Protein AF-A0AAJ4FDR0-F1 (afdb_monomer)

Foldseek 3Di:
DQPVVVVDDPPGDDPVVSVVVLVVVLVVLVPDDLVVLVVVLVVLQVVLVVDDDPSSVVSNCVSVVSVSD

Secondary structure (DSSP, 8-state):
--GGGGGS-TTT--HHHHHHHHHHHHHHHHTS-HHHHHHHHHHHHHHHTTS-THHHHHHHHHHHHTT--

Radius of gyration: 12.7 Å; Cα contacts (8 Å, |Δi|>4): 42; chains: 1; bounding box: 31×23×26 Å

Sequence (69 aa):
MAIFLEFADEHSLNPDAAVEMMEHIAAELQLLTDYEKGRVIDSFAEIAKAYRGDESDFVKALPDTFGLR

Nearest PDB structures (foldseek):
  7z3q-assembly3_E  TM=4.893E-01  e=2.114E+00  Homo sapiens
  8q0e-assembly1_B  TM=5.583E-01  e=7.315E+00  Trypanosoma brucei brucei
  8cxh-assembly1_B  TM=5.878E-01  e=9.499E+00  Zika virus

Structure (mmCIF, N/CA/C/O backbone):
data_AF-A0AAJ4FDR0-F1
#
_entry.id   AF-A0A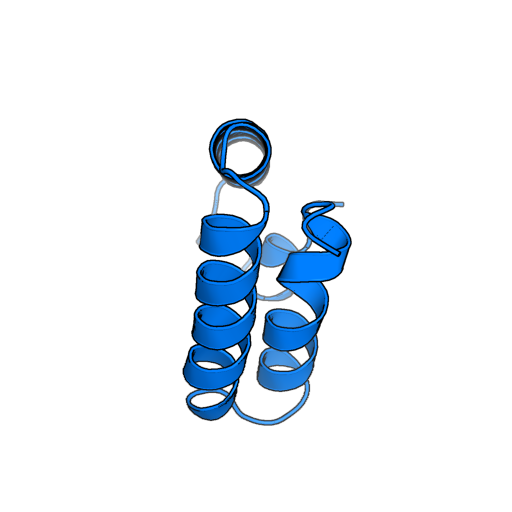AJ4FDR0-F1
#
loop_
_atom_site.group_PDB
_atom_site.id
_atom_site.type_symbol
_atom_site.label_atom_id
_atom_site.label_alt_id
_atom_site.label_comp_id
_atom_site.label_asym_id
_atom_site.l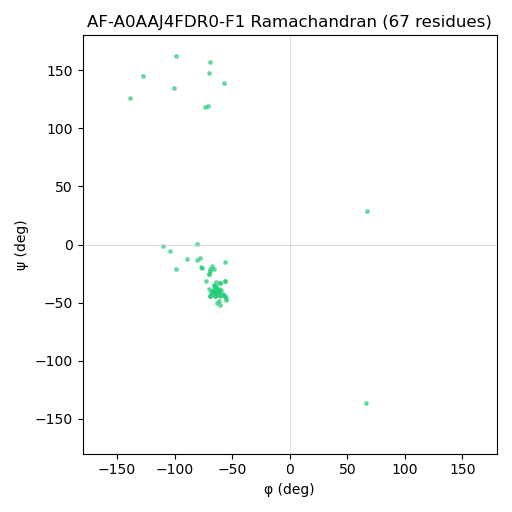abel_entity_id
_atom_site.label_seq_id
_atom_site.pdbx_PDB_ins_code
_atom_site.Cartn_x
_atom_site.Cartn_y
_atom_site.Cartn_z
_atom_site.occupancy
_atom_site.B_iso_or_equiv
_atom_site.auth_seq_id
_atom_site.auth_comp_id
_atom_site.auth_asym_id
_atom_site.auth_atom_id
_atom_site.pdbx_PDB_model_num
ATOM 1 N N . MET A 1 1 ? 15.564 -0.787 1.061 1.00 49.78 1 MET A N 1
ATOM 2 C CA . MET A 1 1 ? 15.509 -0.802 -0.413 1.00 49.78 1 MET A CA 1
ATOM 3 C C . MET A 1 1 ? 14.083 -0.457 -0.790 1.00 49.78 1 MET A C 1
ATOM 5 O O . MET A 1 1 ? 13.180 -1.054 -0.218 1.00 49.78 1 MET A O 1
ATOM 9 N N . ALA A 1 2 ? 13.877 0.586 -1.592 1.00 57.34 2 ALA A N 1
ATOM 10 C CA . ALA A 1 2 ? 12.540 1.063 -1.936 1.00 57.34 2 ALA A CA 1
ATOM 11 C C . ALA A 1 2 ? 11.897 0.084 -2.922 1.00 57.34 2 ALA A C 1
ATOM 13 O O . ALA A 1 2 ? 12.432 -0.125 -4.004 1.00 57.34 2 ALA A O 1
ATOM 14 N N . ILE A 1 3 ? 10.780 -0.532 -2.540 1.00 58.47 3 ILE A N 1
ATOM 15 C CA . ILE A 1 3 ? 10.271 -1.734 -3.217 1.00 58.47 3 ILE A CA 1
ATOM 16 C C . ILE A 1 3 ? 9.746 -1.434 -4.638 1.00 58.47 3 ILE A C 1
ATOM 18 O O . ILE A 1 3 ? 9.788 -2.284 -5.515 1.00 58.47 3 ILE A O 1
ATOM 22 N N . PHE A 1 4 ? 9.366 -0.185 -4.926 1.00 58.12 4 PHE A N 1
ATOM 23 C CA . PHE A 1 4 ? 9.011 0.262 -6.282 1.00 58.12 4 PHE A CA 1
ATOM 24 C C . PHE A 1 4 ? 10.199 0.334 -7.252 1.00 58.12 4 PHE A C 1
ATOM 26 O O . PHE A 1 4 ? 9.995 0.306 -8.463 1.00 58.12 4 PHE A O 1
ATOM 33 N N . LEU A 1 5 ? 11.432 0.427 -6.745 1.00 63.19 5 LEU A N 1
ATOM 34 C CA . LEU A 1 5 ? 12.628 0.505 -7.587 1.00 63.19 5 LEU A CA 1
ATOM 35 C C . LEU A 1 5 ? 13.021 -0.850 -8.170 1.00 63.19 5 LEU A C 1
ATOM 37 O O . LEU A 1 5 ? 13.716 -0.877 -9.175 1.00 63.19 5 LEU A O 1
ATOM 41 N N . GLU A 1 6 ? 12.556 -1.960 -7.586 1.00 62.81 6 GLU A N 1
ATOM 42 C CA . GLU A 1 6 ? 12.792 -3.302 -8.139 1.00 62.81 6 GLU A CA 1
ATOM 43 C C . GLU A 1 6 ? 12.056 -3.530 -9.469 1.00 62.81 6 GLU A C 1
ATOM 45 O O . GLU A 1 6 ? 12.431 -4.417 -10.232 1.00 62.81 6 GLU A O 1
ATOM 50 N N . PHE A 1 7 ? 11.044 -2.709 -9.769 1.00 64.06 7 PHE A N 1
ATOM 51 C CA . PHE A 1 7 ? 10.240 -2.790 -10.991 1.00 64.06 7 PHE A CA 1
ATOM 52 C C . PHE A 1 7 ? 10.493 -1.624 -11.962 1.00 64.06 7 PHE A C 1
ATOM 54 O O . PHE A 1 7 ? 9.884 -1.572 -13.030 1.00 64.06 7 PHE A O 1
ATOM 61 N N . ALA A 1 8 ? 11.361 -0.673 -11.601 1.00 63.06 8 ALA A N 1
ATOM 62 C CA . ALA A 1 8 ? 11.678 0.490 -12.424 1.00 63.06 8 ALA A CA 1
ATOM 63 C C . ALA A 1 8 ? 13.012 0.287 -13.157 1.00 63.06 8 ALA A C 1
ATOM 65 O O . ALA A 1 8 ? 14.000 -0.116 -12.548 1.00 63.06 8 ALA A O 1
ATOM 66 N N . ASP A 1 9 ? 13.059 0.615 -14.451 1.00 60.91 9 ASP A N 1
ATOM 67 C CA . ASP A 1 9 ? 14.324 0.683 -15.193 1.00 60.91 9 ASP A CA 1
ATOM 68 C C . ASP A 1 9 ? 15.277 1.679 -14.506 1.00 60.91 9 ASP A C 1
ATOM 70 O O . ASP A 1 9 ? 14.858 2.771 -14.107 1.00 60.91 9 ASP A O 1
ATOM 74 N N . GLU A 1 10 ? 16.568 1.338 -14.412 1.00 58.38 10 GLU A N 1
ATOM 75 C CA . GLU A 1 10 ? 17.600 2.085 -13.659 1.00 58.38 10 GLU A CA 1
ATOM 76 C C . GLU A 1 10 ? 17.745 3.567 -14.079 1.00 58.38 10 GLU A C 1
ATOM 78 O O . GLU A 1 10 ? 18.337 4.376 -13.364 1.00 58.38 10 GLU A O 1
ATOM 83 N N . HIS A 1 11 ? 17.182 3.949 -15.229 1.00 60.88 11 HIS A N 1
ATOM 84 C CA . HIS A 1 11 ? 17.182 5.313 -15.761 1.00 60.88 11 HIS A CA 1
ATOM 85 C C . HIS A 1 11 ? 15.851 6.070 -15.624 1.00 60.88 11 HIS A C 1
ATOM 87 O O . HIS A 1 11 ? 15.796 7.251 -15.969 1.00 60.88 11 HIS A O 1
ATOM 93 N N . SER A 1 12 ? 14.776 5.432 -15.159 1.00 63.50 12 SER A N 1
ATOM 94 C CA . SER A 1 12 ? 13.422 6.001 -15.214 1.00 63.50 12 SER A CA 1
ATOM 95 C C . SER A 1 12 ? 12.947 6.638 -13.909 1.00 63.50 12 SER A C 1
ATOM 97 O O . SER A 1 12 ? 12.051 7.482 -13.955 1.00 63.50 12 SER A O 1
ATOM 99 N N . LEU A 1 13 ? 13.527 6.281 -12.758 1.00 66.06 13 LEU A N 1
ATOM 100 C CA . LEU A 1 13 ? 13.033 6.729 -11.455 1.00 66.06 13 LEU A CA 1
ATOM 101 C C . LEU A 1 13 ? 14.181 7.114 -10.516 1.00 66.06 13 LEU A C 1
ATOM 103 O O . LEU A 1 13 ? 15.086 6.321 -10.275 1.00 66.06 13 LEU A O 1
ATOM 107 N N . ASN A 1 14 ? 14.138 8.334 -9.968 1.00 76.31 14 ASN A N 1
ATOM 108 C CA . ASN A 1 14 ? 15.082 8.729 -8.925 1.00 76.31 14 ASN A CA 1
ATOM 109 C C . ASN A 1 14 ? 14.727 7.967 -7.631 1.00 76.31 14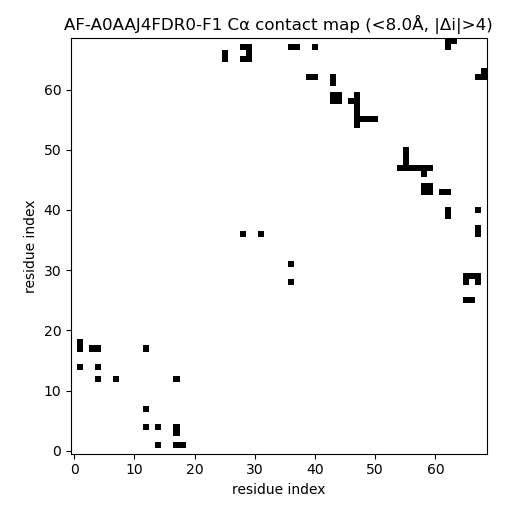 ASN A C 1
ATOM 111 O O . ASN A 1 14 ? 13.612 8.136 -7.128 1.00 76.31 14 ASN A O 1
ATOM 115 N N . PRO A 1 15 ? 15.646 7.148 -7.094 1.00 71.44 15 PRO A N 1
ATOM 116 C CA . PRO A 1 15 ? 15.381 6.310 -5.935 1.00 71.44 15 PRO A CA 1
ATOM 117 C C . PRO A 1 15 ? 15.021 7.103 -4.681 1.00 71.44 15 PRO A C 1
ATOM 119 O O . PRO A 1 15 ? 14.110 6.701 -3.961 1.00 71.44 15 PRO A O 1
ATOM 122 N N . ASP A 1 16 ? 15.664 8.248 -4.456 1.00 78.31 16 ASP A N 1
ATOM 123 C CA . ASP A 1 16 ? 15.395 9.092 -3.291 1.00 78.31 16 ASP A CA 1
ATOM 124 C C . ASP A 1 16 ? 13.996 9.712 -3.388 1.00 78.31 16 ASP A C 1
ATOM 126 O O . ASP A 1 16 ? 13.229 9.677 -2.428 1.00 78.31 16 ASP A O 1
ATOM 130 N N . ALA A 1 17 ? 13.613 10.178 -4.581 1.00 75.19 17 ALA A N 1
ATOM 131 C CA . ALA A 1 17 ? 12.276 10.720 -4.823 1.00 75.19 17 ALA A CA 1
ATOM 132 C C . ALA A 1 17 ? 11.178 9.649 -4.683 1.00 75.19 17 ALA A C 1
ATOM 134 O O . ALA A 1 17 ? 10.084 9.935 -4.203 1.00 75.19 17 ALA A O 1
ATOM 135 N N . ALA A 1 18 ? 11.458 8.403 -5.081 1.00 77.19 18 ALA A N 1
ATOM 136 C CA . ALA A 1 18 ? 10.527 7.289 -4.919 1.00 77.19 18 ALA A CA 1
ATOM 137 C C . ALA A 1 18 ? 10.323 6.915 -3.441 1.00 77.19 18 ALA A C 1
ATOM 139 O O . ALA A 1 18 ? 9.197 6.633 -3.029 1.00 77.19 18 ALA A O 1
ATOM 140 N N . VAL A 1 19 ? 11.398 6.930 -2.644 1.00 78.25 19 VAL A N 1
ATOM 141 C CA . VAL A 1 19 ? 11.330 6.723 -1.189 1.00 78.25 19 VAL A CA 1
ATOM 142 C C . VAL A 1 19 ? 10.519 7.835 -0.531 1.00 78.25 19 VAL A C 1
ATOM 144 O O . VAL A 1 19 ? 9.577 7.531 0.195 1.00 78.25 19 VAL A O 1
ATOM 147 N N . GLU A 1 20 ? 10.822 9.099 -0.830 1.00 80.06 20 GLU A N 1
ATOM 148 C CA . GLU A 1 20 ? 10.126 10.257 -0.252 1.00 80.06 20 GLU A CA 1
ATOM 149 C C . GLU A 1 20 ? 8.617 10.211 -0.541 1.00 80.06 20 GLU A C 1
ATOM 151 O O . GLU A 1 20 ? 7.790 10.407 0.351 1.00 80.06 20 GLU A O 1
ATOM 156 N N . MET A 1 21 ? 8.241 9.857 -1.774 1.00 78.25 21 MET A N 1
ATOM 157 C CA . MET A 1 21 ? 6.839 9.706 -2.161 1.00 78.25 21 MET A CA 1
ATOM 158 C C . MET A 1 21 ? 6.145 8.582 -1.377 1.00 78.25 21 MET A C 1
ATOM 160 O O . MET A 1 21 ? 5.000 8.736 -0.956 1.00 78.25 21 MET A O 1
ATOM 164 N N . MET A 1 22 ? 6.825 7.452 -1.156 1.00 78.56 22 MET A N 1
ATOM 165 C CA . MET A 1 22 ? 6.279 6.355 -0.352 1.00 78.56 22 MET A CA 1
ATOM 166 C C . MET A 1 22 ? 6.109 6.738 1.113 1.00 78.56 22 MET A C 1
ATOM 168 O O . MET A 1 22 ? 5.102 6.371 1.711 1.00 78.56 22 MET A O 1
ATOM 172 N N . GLU A 1 23 ? 7.067 7.459 1.692 1.00 81.75 23 GLU A N 1
ATOM 173 C CA . GLU A 1 23 ? 6.974 7.940 3.071 1.00 81.75 23 GLU A CA 1
ATOM 174 C C . GLU A 1 23 ? 5.806 8.916 3.233 1.00 81.75 23 GLU A C 1
ATOM 176 O O . GLU A 1 23 ? 5.045 8.808 4.196 1.00 81.75 23 GLU A O 1
ATOM 181 N N . HIS A 1 24 ? 5.601 9.805 2.257 1.00 82.19 24 HIS A N 1
ATOM 182 C CA . HIS A 1 24 ? 4.453 10.708 2.240 1.00 82.19 24 HIS A CA 1
ATOM 183 C C . HIS A 1 24 ? 3.126 9.943 2.173 1.00 82.19 24 HIS A C 1
ATOM 185 O O . HIS A 1 24 ? 2.230 10.179 2.982 1.00 82.19 24 HIS A O 1
ATOM 191 N N . ILE A 1 25 ? 3.011 8.984 1.248 1.00 80.81 25 ILE A N 1
ATOM 192 C CA . ILE A 1 25 ? 1.813 8.146 1.112 1.00 80.81 25 ILE A CA 1
ATOM 193 C C . ILE A 1 25 ? 1.570 7.351 2.403 1.00 80.81 25 ILE A C 1
ATOM 195 O O . ILE A 1 25 ? 0.445 7.312 2.892 1.00 80.81 25 ILE A O 1
ATOM 199 N N . ALA A 1 26 ? 2.610 6.762 2.999 1.00 81.12 26 ALA A N 1
ATOM 200 C CA . ALA A 1 26 ? 2.502 6.035 4.261 1.00 81.12 26 ALA A CA 1
ATOM 201 C C . ALA A 1 26 ? 1.986 6.934 5.397 1.00 81.12 26 ALA A C 1
ATOM 203 O O . ALA A 1 26 ? 1.106 6.525 6.154 1.00 81.12 26 ALA A O 1
ATOM 204 N N . ALA A 1 27 ? 2.494 8.166 5.497 1.00 83.38 27 ALA A N 1
ATOM 205 C CA . ALA A 1 27 ? 2.049 9.135 6.492 1.00 83.38 27 ALA A CA 1
ATOM 206 C C . ALA A 1 27 ? 0.568 9.509 6.315 1.00 83.38 27 ALA A C 1
ATOM 208 O O . ALA A 1 27 ? -0.176 9.528 7.294 1.00 83.38 27 ALA A O 1
ATOM 209 N N . GLU A 1 28 ? 0.109 9.744 5.083 1.00 84.38 28 GLU A N 1
ATOM 210 C CA . GLU A 1 28 ? -1.306 10.028 4.806 1.00 84.38 28 GLU A CA 1
ATOM 211 C C . GLU A 1 28 ? -2.208 8.828 5.114 1.00 84.38 28 GLU A C 1
ATOM 213 O O . GLU A 1 28 ? -3.264 8.973 5.730 1.00 84.38 28 GLU A O 1
ATOM 218 N N . LEU A 1 29 ? -1.766 7.623 4.751 1.00 81.44 29 LEU A N 1
ATOM 219 C CA . LEU A 1 29 ? -2.476 6.374 5.014 1.00 81.44 29 LEU A CA 1
ATOM 220 C C . LEU A 1 29 ? -2.613 6.069 6.514 1.00 81.44 29 LEU A C 1
ATOM 222 O O . LEU A 1 29 ? -3.627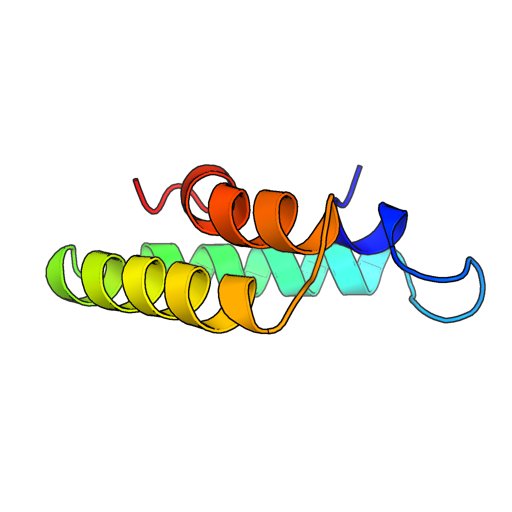 5.514 6.942 1.00 81.44 29 LEU A O 1
ATOM 226 N N . GLN A 1 30 ? -1.635 6.464 7.332 1.00 79.44 30 GLN A N 1
ATOM 227 C CA . GLN A 1 30 ? -1.709 6.324 8.789 1.00 79.44 30 GLN A CA 1
ATOM 228 C C . GLN A 1 30 ? -2.726 7.268 9.442 1.00 79.44 30 GLN A C 1
ATOM 230 O O . GLN A 1 30 ? -3.237 6.941 10.515 1.00 79.44 30 GLN A O 1
ATOM 235 N N . LEU A 1 31 ? -3.045 8.400 8.808 1.00 85.00 31 LEU A N 1
ATOM 236 C CA . LEU A 1 31 ? -4.045 9.356 9.297 1.00 85.00 31 LEU A CA 1
ATOM 237 C C . LEU A 1 31 ? -5.490 8.907 9.031 1.00 85.00 31 LEU A C 1
ATOM 239 O O . LEU A 1 31 ? -6.422 9.497 9.579 1.00 85.00 31 LEU A O 1
ATOM 243 N N . LEU A 1 32 ? -5.685 7.873 8.208 1.00 84.00 32 LEU A N 1
ATOM 244 C CA . LEU A 1 32 ? -7.000 7.330 7.886 1.00 84.00 32 LEU A CA 1
ATOM 245 C C . LEU A 1 32 ? -7.634 6.609 9.079 1.00 84.00 32 LEU A C 1
ATOM 247 O O . LEU A 1 32 ? -6.964 5.947 9.875 1.00 84.00 32 LEU A O 1
ATOM 251 N N . THR A 1 33 ? -8.960 6.675 9.160 1.00 86.12 33 THR A N 1
ATOM 252 C CA . THR A 1 33 ? -9.736 5.861 10.104 1.00 86.12 33 THR A CA 1
ATOM 253 C C . THR A 1 33 ? -9.713 4.383 9.708 1.00 86.12 33 THR A C 1
ATOM 255 O O . THR A 1 33 ? -9.551 4.055 8.535 1.00 86.12 33 THR A O 1
ATOM 258 N N . ASP A 1 34 ? -9.949 3.466 10.649 1.00 82.69 34 ASP A N 1
ATOM 259 C CA . ASP A 1 34 ? -9.945 2.018 10.360 1.00 82.69 34 ASP A CA 1
ATOM 260 C C . ASP A 1 34 ? -10.928 1.621 9.241 1.00 82.69 34 ASP A C 1
ATOM 262 O O . ASP A 1 34 ? -10.657 0.719 8.447 1.00 82.69 34 ASP A O 1
ATOM 266 N N . TYR A 1 35 ? -12.047 2.343 9.121 1.00 85.94 35 TYR A N 1
ATOM 267 C CA . TYR A 1 35 ? -12.994 2.179 8.016 1.00 85.94 35 TYR A CA 1
ATOM 268 C C . TYR A 1 35 ? -12.383 2.565 6.660 1.00 85.94 35 TYR A C 1
ATOM 270 O O . TYR A 1 35 ? -12.544 1.854 5.668 1.00 85.94 35 TYR A O 1
ATOM 278 N N . GLU A 1 36 ? -11.667 3.686 6.603 1.00 86.19 36 GLU A N 1
ATOM 279 C CA . GLU A 1 36 ? -10.996 4.149 5.388 1.00 86.19 36 GLU A CA 1
ATOM 280 C C . GLU A 1 36 ? -9.809 3.257 5.020 1.00 86.19 36 GLU A C 1
ATOM 282 O O . GLU A 1 36 ? -9.646 2.936 3.843 1.00 86.19 36 GLU A O 1
ATOM 287 N N . LYS A 1 37 ? -9.047 2.775 6.011 1.00 85.69 37 LYS A N 1
ATOM 288 C CA . LYS A 1 37 ? -7.978 1.788 5.803 1.00 85.69 37 LYS A CA 1
ATOM 289 C C . LYS A 1 37 ? -8.513 0.526 5.132 1.00 85.69 37 LYS A C 1
ATOM 291 O O . LYS A 1 37 ? -7.936 0.080 4.143 1.00 85.69 37 LYS A O 1
ATOM 296 N N . GLY A 1 38 ? -9.662 0.017 5.586 1.00 85.38 38 GLY A N 1
ATOM 297 C CA . GLY A 1 38 ? -10.349 -1.110 4.945 1.00 85.38 38 GLY A CA 1
ATOM 298 C C . GLY A 1 38 ? -10.650 -0.860 3.463 1.00 85.38 38 GLY A C 1
ATOM 299 O O . GLY A 1 38 ? -10.323 -1.683 2.612 1.00 85.38 38 GLY A O 1
ATOM 300 N N . ARG A 1 39 ? -11.178 0.323 3.125 1.00 89.12 39 ARG A N 1
ATOM 301 C CA . ARG A 1 39 ? -11.464 0.692 1.725 1.00 89.12 39 ARG A CA 1
ATOM 302 C C . ARG A 1 39 ? -10.209 0.821 0.863 1.00 89.12 39 ARG A C 1
ATOM 304 O O . ARG A 1 39 ?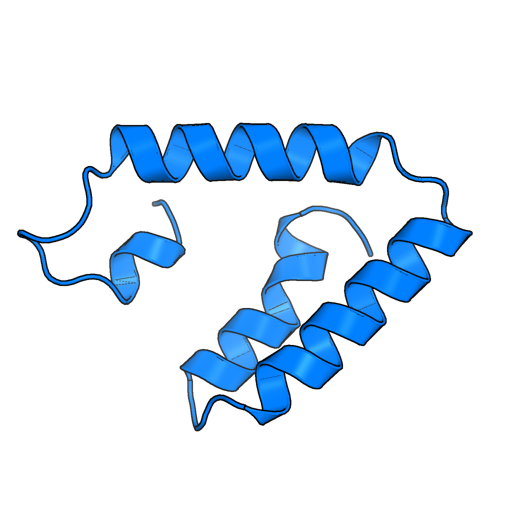 -10.254 0.525 -0.333 1.00 89.12 39 ARG A O 1
AT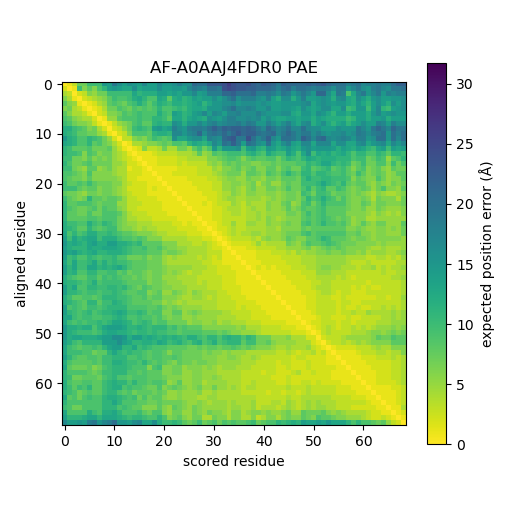OM 311 N N . VAL A 1 40 ? -9.109 1.296 1.442 1.00 86.06 40 VAL A N 1
ATOM 312 C CA . VAL A 1 40 ? -7.824 1.391 0.743 1.00 86.06 40 VAL A CA 1
ATOM 313 C C . VAL A 1 40 ? -7.248 -0.003 0.490 1.00 86.06 40 VAL A C 1
ATOM 315 O O . VAL A 1 40 ? -6.840 -0.274 -0.636 1.00 86.06 40 VAL A O 1
ATOM 318 N N . ILE A 1 41 ? -7.289 -0.908 1.475 1.00 87.81 41 ILE A N 1
ATOM 319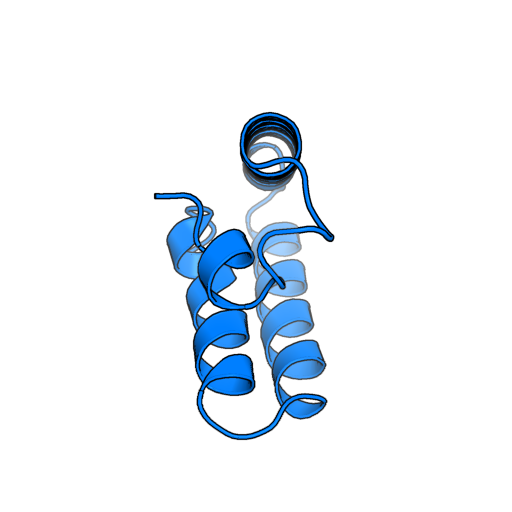 C CA . ILE A 1 41 ? -6.888 -2.317 1.309 1.00 87.81 41 ILE A CA 1
ATOM 320 C C . ILE A 1 41 ? -7.675 -2.971 0.165 1.00 87.81 41 ILE A C 1
ATOM 322 O O . ILE A 1 41 ? -7.078 -3.583 -0.722 1.00 87.81 41 ILE A O 1
ATOM 326 N N . ASP A 1 42 ? -8.998 -2.791 0.139 1.00 89.50 42 ASP A N 1
ATOM 327 C CA . ASP A 1 42 ? -9.846 -3.327 -0.931 1.00 89.50 42 ASP A CA 1
ATOM 328 C C . ASP A 1 42 ? -9.475 -2.734 -2.298 1.00 89.50 42 ASP A C 1
ATOM 330 O O . ASP A 1 42 ? -9.419 -3.447 -3.300 1.00 89.50 42 ASP A O 1
ATOM 334 N N . SER A 1 43 ? -9.146 -1.440 -2.344 1.00 89.19 43 SER A N 1
ATOM 335 C CA . SER A 1 43 ? -8.696 -0.777 -3.573 1.00 89.19 43 SER A CA 1
ATOM 336 C C . SER A 1 43 ? -7.373 -1.357 -4.082 1.00 89.19 43 SER A C 1
ATOM 338 O O . SER A 1 43 ? -7.254 -1.614 -5.278 1.00 89.19 43 SER A O 1
ATOM 340 N N . PHE A 1 44 ? -6.405 -1.636 -3.201 1.00 87.19 44 PHE A N 1
ATOM 341 C CA . PHE A 1 44 ? -5.168 -2.329 -3.580 1.00 87.19 44 PHE A CA 1
ATOM 342 C C . PHE A 1 44 ? -5.449 -3.732 -4.129 1.00 87.19 44 PHE A C 1
ATOM 344 O O . PHE A 1 44 ? -4.870 -4.115 -5.143 1.00 87.19 44 PHE A O 1
ATOM 351 N N . ALA A 1 45 ? -6.375 -4.481 -3.523 1.00 87.00 45 ALA A N 1
ATOM 352 C CA . ALA A 1 45 ? -6.761 -5.803 -4.012 1.00 87.00 45 ALA A CA 1
ATOM 353 C C . ALA A 1 45 ? -7.423 -5.753 -5.402 1.00 87.00 45 ALA A C 1
ATOM 355 O O . ALA A 1 45 ? -7.174 -6.632 -6.228 1.00 87.00 45 ALA A O 1
ATOM 356 N N . GLU A 1 46 ? -8.236 -4.731 -5.686 1.00 89.25 46 GLU A N 1
ATOM 357 C CA . GLU A 1 46 ? -8.807 -4.515 -7.021 1.00 89.25 46 GLU A CA 1
ATOM 358 C C . GLU A 1 46 ? -7.746 -4.094 -8.042 1.00 89.25 46 GLU A C 1
ATOM 360 O O . GLU A 1 46 ? -7.699 -4.650 -9.139 1.00 89.25 46 GLU A O 1
ATOM 365 N N . ILE A 1 47 ? -6.859 -3.165 -7.677 1.00 86.56 47 ILE A N 1
ATOM 366 C CA . ILE A 1 47 ? -5.758 -2.709 -8.534 1.00 86.56 47 ILE A CA 1
ATOM 367 C C . ILE A 1 47 ? -4.820 -3.876 -8.860 1.00 86.56 47 ILE A C 1
ATOM 369 O O . ILE A 1 47 ? -4.433 -4.039 -10.014 1.00 86.56 47 ILE A O 1
ATOM 373 N N . ALA A 1 48 ? -4.524 -4.746 -7.892 1.00 87.19 48 ALA A N 1
ATOM 374 C CA . ALA A 1 48 ? -3.684 -5.922 -8.096 1.00 87.19 48 ALA A CA 1
ATOM 375 C C . ALA A 1 48 ? -4.201 -6.843 -9.211 1.00 87.19 48 ALA A C 1
ATOM 377 O O . ALA A 1 48 ? -3.401 -7.444 -9.920 1.00 87.19 48 ALA A O 1
ATOM 378 N N . LYS A 1 49 ? -5.524 -6.925 -9.426 1.00 87.06 49 LYS A N 1
ATOM 379 C CA . LYS A 1 49 ? -6.107 -7.728 -10.519 1.00 87.06 49 LYS A CA 1
ATOM 380 C C . LYS A 1 49 ? -5.754 -7.198 -11.911 1.00 87.06 49 LYS A C 1
ATOM 382 O O . LYS A 1 49 ? -5.874 -7.945 -12.881 1.00 87.06 49 LYS A O 1
ATOM 387 N N . ALA A 1 50 ? -5.369 -5.925 -12.025 1.00 86.94 50 ALA A N 1
ATOM 388 C CA . ALA A 1 50 ? -4.919 -5.333 -13.282 1.00 86.94 50 ALA A CA 1
ATOM 389 C C . ALA A 1 50 ? -3.488 -5.760 -13.655 1.00 86.94 50 ALA A C 1
ATOM 391 O O . ALA A 1 50 ? -3.125 -5.697 -14.830 1.00 86.94 50 ALA A O 1
ATOM 392 N N . TYR A 1 51 ? -2.707 -6.234 -12.682 1.00 81.75 51 TYR A N 1
ATOM 393 C CA . TYR A 1 51 ? -1.343 -6.722 -12.865 1.00 81.75 51 TYR A CA 1
ATOM 394 C C . TYR A 1 51 ? -1.314 -8.253 -12.962 1.00 81.75 51 TYR A C 1
ATOM 396 O O . TYR A 1 51 ? -2.278 -8.938 -12.608 1.00 81.75 51 TYR A O 1
ATOM 404 N N . ARG A 1 52 ? -0.220 -8.825 -13.479 1.00 82.19 52 ARG A N 1
ATOM 405 C CA . ARG A 1 52 ? -0.065 -10.285 -13.618 1.00 82.19 52 ARG A CA 1
ATOM 406 C C . ARG A 1 52 ? 1.241 -10.755 -12.993 1.00 82.19 52 ARG A C 1
ATOM 408 O O . ARG A 1 52 ? 2.255 -10.084 -13.103 1.00 82.19 52 ARG A O 1
ATOM 415 N N . GLY A 1 53 ? 1.214 -11.947 -12.398 1.00 81.12 53 GLY A N 1
ATOM 416 C CA . GLY A 1 53 ? 2.394 -12.543 -11.768 1.00 81.12 53 GLY A CA 1
ATOM 417 C C . GLY A 1 53 ? 2.849 -11.755 -10.541 1.00 81.12 53 GLY A C 1
ATOM 418 O O . GLY A 1 53 ? 2.014 -11.323 -9.743 1.00 81.12 53 GLY A O 1
A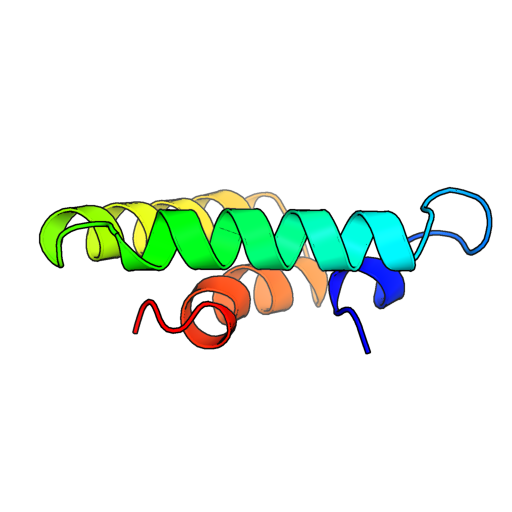TOM 419 N N . ASP A 1 54 ? 4.160 -11.559 -10.431 1.00 79.81 54 ASP A N 1
ATOM 420 C CA . ASP A 1 54 ? 4.829 -11.005 -9.248 1.00 79.81 54 ASP A CA 1
ATOM 421 C C . ASP A 1 54 ? 4.357 -9.582 -8.906 1.00 79.81 54 ASP A C 1
ATOM 423 O O . ASP A 1 54 ? 4.215 -9.239 -7.735 1.00 79.81 54 ASP A O 1
ATOM 427 N N . GLU A 1 55 ? 4.004 -8.776 -9.911 1.00 78.81 55 GLU A N 1
ATOM 428 C CA . GLU A 1 55 ? 3.475 -7.417 -9.729 1.00 78.81 55 GLU A CA 1
ATOM 429 C C . GLU A 1 55 ? 2.113 -7.414 -9.010 1.00 78.81 55 GLU A C 1
ATOM 431 O O . GLU A 1 55 ? 1.851 -6.568 -8.158 1.00 78.81 55 GLU A O 1
ATOM 436 N N . SER A 1 56 ? 1.238 -8.382 -9.314 1.00 82.38 56 SER A N 1
ATOM 437 C CA . SER A 1 56 ? -0.064 -8.518 -8.641 1.00 82.38 56 SER A CA 1
ATOM 438 C C . SER A 1 56 ? 0.126 -8.851 -7.165 1.00 82.38 56 SER A C 1
ATOM 440 O O . SER A 1 56 ? -0.555 -8.299 -6.300 1.00 82.38 56 SER A O 1
ATOM 442 N N . ASP A 1 57 ? 1.030 -9.782 -6.871 1.00 84.25 57 ASP A N 1
ATOM 443 C CA . ASP A 1 57 ? 1.264 -10.223 -5.499 1.00 84.25 57 ASP A CA 1
ATOM 444 C C . ASP A 1 57 ? 2.007 -9.158 -4.691 1.00 84.25 57 ASP A C 1
ATOM 446 O O . ASP A 1 57 ? 1.695 -8.955 -3.517 1.00 84.25 57 ASP A O 1
ATOM 450 N N . PHE A 1 58 ? 2.865 -8.378 -5.348 1.00 82.69 58 PHE A N 1
ATOM 451 C CA . PHE A 1 58 ? 3.460 -7.181 -4.776 1.00 82.69 58 PHE A CA 1
ATOM 452 C C . PHE A 1 58 ? 2.402 -6.139 -4.385 1.00 82.69 58 PHE A C 1
ATOM 454 O O . PHE A 1 58 ? 2.354 -5.709 -3.232 1.00 82.69 58 PHE A O 1
ATOM 461 N N . VAL A 1 59 ? 1.493 -5.780 -5.299 1.00 84.00 59 VAL A N 1
ATOM 462 C CA . VAL A 1 59 ? 0.441 -4.785 -5.021 1.00 84.00 59 VAL A CA 1
ATOM 463 C C . VAL A 1 59 ? -0.476 -5.232 -3.873 1.00 84.00 59 VAL A C 1
ATOM 465 O O . VAL A 1 59 ? -0.913 -4.398 -3.081 1.00 84.00 59 VAL A O 1
ATOM 468 N N . LYS A 1 60 ? -0.724 -6.540 -3.713 1.00 85.25 60 LYS A N 1
ATOM 469 C CA . LYS A 1 60 ? -1.490 -7.085 -2.574 1.00 85.25 60 LYS A CA 1
ATOM 470 C C . LYS A 1 60 ? -0.759 -6.998 -1.234 1.00 85.25 60 LYS A C 1
ATOM 472 O O . LYS A 1 60 ? -1.432 -6.987 -0.208 1.00 85.25 60 LYS A O 1
ATOM 477 N N . ALA A 1 61 ? 0.572 -6.961 -1.234 1.00 85.25 61 ALA A N 1
ATOM 478 C CA . ALA A 1 61 ? 1.401 -6.865 -0.030 1.00 85.25 61 ALA A CA 1
ATOM 479 C C . ALA A 1 61 ? 1.691 -5.410 0.394 1.00 85.25 61 ALA A C 1
ATOM 481 O O . ALA A 1 61 ? 2.151 -5.160 1.513 1.00 85.25 61 ALA A O 1
ATOM 482 N N . LEU A 1 62 ? 1.405 -4.430 -0.472 1.00 83.19 62 LEU A N 1
ATOM 483 C CA . LEU A 1 62 ? 1.568 -3.006 -0.164 1.00 83.19 62 LEU A CA 1
ATOM 484 C C . LEU A 1 62 ? 0.791 -2.548 1.080 1.00 83.19 62 LEU A C 1
ATOM 486 O O . LEU A 1 62 ? 1.388 -1.847 1.895 1.00 83.19 62 LEU A O 1
ATOM 490 N N . PRO A 1 63 ? -0.482 -2.933 1.300 1.00 84.19 63 PRO A N 1
ATOM 491 C CA . PRO A 1 63 ? -1.198 -2.498 2.494 1.00 84.19 63 PRO A CA 1
ATOM 492 C C . PRO A 1 63 ? -0.523 -2.935 3.801 1.00 84.19 63 PRO A C 1
ATOM 494 O O . PRO A 1 63 ? -0.445 -2.140 4.737 1.00 84.19 63 PRO A O 1
ATOM 497 N N . ASP A 1 64 ? 0.027 -4.151 3.846 1.00 82.94 64 ASP A N 1
ATOM 498 C CA . ASP A 1 64 ? 0.776 -4.650 5.007 1.00 82.94 64 ASP A CA 1
ATOM 499 C C . ASP A 1 64 ? 2.082 -3.853 5.193 1.00 82.94 64 ASP A C 1
ATOM 501 O O . ASP A 1 64 ? 2.444 -3.481 6.308 1.00 82.94 64 ASP A O 1
ATOM 505 N N . THR A 1 65 ? 2.752 -3.504 4.088 1.00 80.88 65 THR A N 1
ATOM 506 C CA . THR A 1 65 ? 3.971 -2.674 4.093 1.00 80.88 65 THR A CA 1
ATOM 507 C C . THR A 1 65 ? 3.703 -1.255 4.606 1.00 80.88 65 THR A C 1
ATOM 509 O O . THR A 1 65 ? 4.532 -0.683 5.311 1.00 80.88 65 THR A O 1
ATOM 512 N N . PHE A 1 66 ? 2.533 -0.693 4.297 1.00 77.94 66 PHE A N 1
ATOM 513 C CA . PHE A 1 66 ? 2.102 0.622 4.779 1.00 77.94 66 PHE A CA 1
ATOM 514 C C . PHE A 1 66 ? 1.533 0.600 6.209 1.00 77.94 66 PHE A C 1
ATOM 516 O O . PHE A 1 66 ? 1.146 1.650 6.725 1.00 77.94 66 PHE A O 1
ATOM 523 N N . GLY A 1 67 ? 1.483 -0.563 6.871 1.00 76.94 67 GLY A N 1
ATOM 524 C CA . GLY A 1 67 ? 0.932 -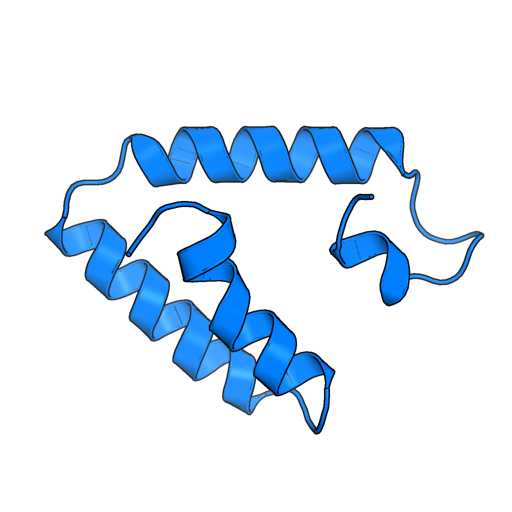0.694 8.224 1.00 76.94 67 GLY A CA 1
ATOM 525 C C . GLY A 1 67 ? -0.577 -0.446 8.285 1.00 76.94 67 GLY A C 1
ATOM 526 O O . GLY A 1 67 ? -1.093 0.041 9.293 1.00 76.94 67 GLY A O 1
ATOM 527 N N . LEU A 1 68 ? -1.286 -0.728 7.189 1.00 76.75 68 LEU A N 1
ATOM 528 C CA . LEU A 1 68 ? -2.741 -0.600 7.114 1.00 76.75 68 LEU A CA 1
ATOM 529 C C . LEU A 1 68 ? -3.482 -1.795 7.726 1.00 76.75 68 LEU A C 1
ATOM 531 O O . LEU A 1 68 ? -4.693 -1.697 7.932 1.00 76.75 68 LEU A O 1
ATOM 535 N N . ARG A 1 69 ? -2.778 -2.899 7.997 1.00 69.19 69 ARG A N 1
ATOM 536 C CA . ARG A 1 69 ? -3.333 -4.181 8.434 1.00 69.19 69 ARG A CA 1
ATOM 537 C C . ARG A 1 69 ? -2.656 -4.716 9.689 1.00 69.19 69 ARG A C 1
ATOM 539 O O . ARG A 1 69 ? -1.454 -4.428 9.877 1.00 69.19 69 ARG A O 1
#

Solvent-accessible surface area (backbone atoms only — not comparable to full-atom values): 4036 Å² total; per-residue (Å²): 131,59,75,71,56,82,79,44,60,92,87,76,59,62,67,67,62,54,43,52,52,50,53,52,51,34,56,56,58,65,72,47,52,74,70,53,32,51,54,50,46,52,47,33,50,57,55,17,69,79,43,68,69,71,58,16,57,47,40,55,47,44,41,58,74,51,64,62,106

pLDDT: mean 78.38, std 9.62, range [49.78, 89.5]

Mean predicted aligned error: 7.37 Å